Protein AF-A0A927XTT6-F1 (afdb_monomer_lite)

Sequence (181 aa):
MKTLVYYQNGVKVEEYSDKLIVMSDSVKIIFDQKGKIVSVETNQMDDEMLKLGEAMNNVVAKETMSNVEIAITKFIQNMGIPSNLLGYRYIRTAVLLAYEDEEYLRYIVKKLYVEVAKIHNTTSSKVERAIRTAVEAAWKNGNTRYLNKMFRYTINPEKGVPTNSQFLSMLVDKIKQRQIV

Secondary structure (DSSP, 8-state):
-EEEEEEETTEEEEEESSEEEEE-SSEEEEEETTS-EEEEEESS--HHHHHHHHHHHHHHHHHHHHHHHHHHHHHHHHTT--TTSHHHHHHHHHHHHHHH-THHHHTIIIIIHHHHHHHTTS-HHHHHHHHHHHHHHHHHHS-HHHHHHHHTTTS-GGG-SPPHHHHHHHHHHHHHHHTT-

pLDDT: mean 83.27, std 13.43, range [31.23, 98.44]

Radius of gyration: 21.15 Å; chains: 1; bounding box: 55×29×56 Å

Structure (mmCIF, N/CA/C/O backbone):
data_AF-A0A927XTT6-F1
#
_entry.id   AF-A0A927XTT6-F1
#
loop_
_atom_site.group_PDB
_atom_site.id
_atom_site.type_symbol
_atom_site.label_atom_id
_atom_site.label_alt_id
_atom_site.label_comp_id
_atom_site.label_asym_id
_atom_site.label_entity_id
_atom_site.label_seq_id
_atom_site.pdbx_PDB_ins_code
_atom_site.Cartn_x
_atom_site.Cartn_y
_atom_site.Cartn_z
_atom_site.occupancy
_atom_site.B_iso_or_equiv
_atom_site.auth_seq_id
_atom_site.auth_comp_id
_atom_site.auth_asym_id
_atom_site.auth_atom_id
_atom_site.pdbx_PDB_model_num
ATOM 1 N N . MET A 1 1 ? -34.002 2.148 0.520 1.00 70.44 1 MET A N 1
ATOM 2 C CA . MET A 1 1 ? -35.403 1.866 0.937 1.00 70.44 1 MET A CA 1
ATOM 3 C C . MET A 1 1 ? -35.355 0.867 2.087 1.00 70.44 1 MET A C 1
ATOM 5 O O . MET A 1 1 ? -34.388 0.116 2.141 1.00 70.44 1 MET A O 1
ATOM 9 N N . LYS A 1 2 ? -36.320 0.887 3.013 1.00 81.94 2 LYS A N 1
ATOM 10 C CA . LYS A 1 2 ? -36.407 -0.110 4.093 1.00 81.94 2 LYS A CA 1
ATOM 11 C C . LYS A 1 2 ? -36.917 -1.426 3.505 1.00 81.94 2 LYS A C 1
ATOM 13 O O . LYS A 1 2 ? -37.962 -1.410 2.860 1.00 81.94 2 LYS A O 1
ATOM 18 N N . THR A 1 3 ? -36.174 -2.509 3.689 1.00 78.56 3 THR A N 1
ATOM 19 C CA . THR A 1 3 ? -36.401 -3.781 2.988 1.00 78.56 3 THR A CA 1
ATOM 20 C C . THR A 1 3 ? -37.039 -4.827 3.898 1.00 78.56 3 THR A C 1
ATOM 22 O O . THR A 1 3 ? -37.935 -5.541 3.459 1.00 78.56 3 THR A O 1
ATOM 25 N N . LEU A 1 4 ? -36.627 -4.893 5.170 1.00 83.75 4 LEU A N 1
ATOM 26 C CA . LEU A 1 4 ? -37.129 -5.887 6.121 1.00 83.75 4 LEU A CA 1
ATOM 27 C C . LEU A 1 4 ? -37.119 -5.344 7.556 1.00 83.75 4 LEU A C 1
ATOM 29 O O . LEU A 1 4 ? -36.265 -4.536 7.922 1.00 83.75 4 LEU A O 1
ATOM 33 N N . VAL A 1 5 ? -38.079 -5.781 8.375 1.00 88.25 5 VAL A N 1
ATOM 34 C CA . VAL A 1 5 ? -38.110 -5.526 9.823 1.00 88.25 5 VAL A CA 1
ATOM 35 C C . VAL A 1 5 ? -38.451 -6.817 10.537 1.00 88.25 5 VAL A C 1
ATOM 37 O O . VAL A 1 5 ? -39.466 -7.434 10.222 1.00 88.25 5 VAL A O 1
ATOM 40 N N . TYR A 1 6 ? -37.633 -7.207 11.504 1.00 86.38 6 TYR A N 1
ATOM 41 C CA . TYR A 1 6 ? -37.854 -8.416 12.289 1.00 86.38 6 TYR A CA 1
ATOM 42 C C . TYR A 1 6 ? -37.291 -8.268 13.704 1.00 86.38 6 TYR A C 1
ATOM 44 O O . TYR A 1 6 ? -36.628 -7.284 14.023 1.00 86.38 6 TYR A O 1
ATOM 52 N N . TYR A 1 7 ? -37.588 -9.239 14.565 1.00 82.56 7 TYR A N 1
ATOM 53 C CA . TYR A 1 7 ? -37.037 -9.323 15.915 1.00 82.56 7 TYR A CA 1
ATOM 54 C C . TYR A 1 7 ? -36.195 -10.587 16.043 1.00 82.56 7 TYR A C 1
ATOM 56 O O . TYR A 1 7 ? -36.621 -11.659 15.617 1.00 82.56 7 TYR A O 1
ATOM 64 N N . GLN A 1 8 ? -35.021 -10.472 16.657 1.00 73.44 8 GLN A N 1
ATOM 65 C CA . GLN A 1 8 ? -34.144 -11.603 16.936 1.00 73.44 8 GLN A CA 1
ATOM 66 C C . GLN A 1 8 ? -33.625 -11.494 18.366 1.00 73.44 8 GLN A C 1
ATOM 68 O O . GLN A 1 8 ? -33.069 -10.470 18.752 1.00 73.44 8 GLN A O 1
ATOM 73 N N . ASN A 1 9 ? -33.854 -12.537 19.169 1.00 72.94 9 ASN A N 1
ATOM 74 C CA . ASN A 1 9 ? -33.503 -12.569 20.595 1.00 72.94 9 ASN A CA 1
ATOM 75 C C . ASN A 1 9 ? -34.002 -11.339 21.385 1.00 72.94 9 ASN A C 1
ATOM 77 O O . ASN A 1 9 ? -33.301 -10.825 22.249 1.00 72.94 9 ASN A O 1
ATOM 81 N N . GLY A 1 10 ? -35.203 -10.844 21.065 1.00 70.38 10 GLY A N 1
ATOM 82 C CA . GLY A 1 10 ? -35.806 -9.682 21.734 1.00 70.38 10 GLY A CA 1
ATOM 83 C C . GLY A 1 10 ? -35.326 -8.316 21.232 1.00 70.38 10 GLY A C 1
ATOM 84 O O . GLY A 1 10 ? -35.814 -7.299 21.711 1.00 70.38 10 GLY A O 1
ATOM 85 N N . VAL A 1 11 ? -34.427 -8.270 20.247 1.00 73.06 11 VAL A N 1
ATOM 86 C CA . VAL A 1 11 ? -33.887 -7.027 19.678 1.00 73.06 11 VAL A CA 1
ATOM 87 C C . VAL A 1 11 ? -34.501 -6.776 18.302 1.00 73.06 11 VAL A C 1
ATOM 89 O O . VAL A 1 11 ? -34.640 -7.706 17.504 1.00 73.06 11 VAL A O 1
ATOM 92 N N . LYS A 1 12 ? -34.885 -5.530 18.013 1.00 83.69 12 LYS A N 1
ATOM 93 C CA . LYS A 1 12 ? -35.476 -5.142 16.728 1.00 83.69 12 LYS A CA 1
ATOM 94 C C . LYS A 1 12 ? -34.377 -4.940 15.689 1.00 83.69 12 LYS A C 1
ATOM 96 O O . LYS A 1 12 ? -33.415 -4.225 15.941 1.00 83.69 12 LYS A O 1
ATOM 101 N N . VAL A 1 13 ? -34.548 -5.502 14.502 1.00 84.88 13 VAL A N 1
ATOM 102 C CA . VAL A 1 13 ? -33.634 -5.343 13.370 1.00 84.88 13 VAL A CA 1
ATOM 103 C C . VAL A 1 13 ? -34.382 -4.723 12.195 1.00 84.88 13 VAL A C 1
ATOM 105 O O . VAL A 1 13 ? -35.489 -5.141 11.855 1.00 84.88 13 VAL A O 1
ATOM 108 N N . GLU A 1 14 ? -33.788 -3.704 11.582 1.00 89.56 14 GLU A N 1
ATOM 109 C CA . GLU A 1 14 ? -34.266 -3.065 10.361 1.00 89.56 14 GLU A CA 1
ATOM 110 C C . GLU A 1 14 ? -33.201 -3.144 9.271 1.00 89.56 14 GLU A C 1
ATOM 112 O O . GLU A 1 14 ? -32.125 -2.558 9.389 1.00 89.56 14 GLU A O 1
ATOM 117 N N . GLU A 1 15 ? -33.523 -3.826 8.180 1.00 83.75 15 GLU A N 1
ATOM 118 C CA . GLU A 1 15 ? -32.658 -3.914 7.012 1.00 83.75 15 GLU A CA 1
ATOM 119 C C . GLU A 1 15 ? -33.013 -2.852 5.985 1.00 83.75 15 GLU A C 1
ATOM 121 O O . GLU A 1 15 ? -34.179 -2.614 5.648 1.00 83.75 15 GLU A O 1
ATOM 126 N N . TYR A 1 16 ? -31.968 -2.249 5.441 1.00 86.19 16 TYR A N 1
ATOM 127 C CA . TYR A 1 16 ? -32.012 -1.317 4.335 1.00 86.19 16 TYR A CA 1
ATOM 128 C C . TYR A 1 16 ? -31.096 -1.832 3.231 1.00 86.19 16 TYR A C 1
ATOM 130 O O . TYR A 1 16 ? -30.209 -2.652 3.452 1.00 86.19 16 TYR A O 1
ATOM 138 N N . SER A 1 17 ? -31.280 -1.295 2.029 1.00 78.31 17 SER A N 1
ATOM 139 C CA . SER A 1 17 ? -30.425 -1.595 0.878 1.00 78.31 17 SER A CA 1
ATOM 140 C C . SER A 1 17 ? -28.928 -1.412 1.141 1.00 78.31 17 SER A C 1
ATOM 142 O O . SER A 1 17 ? -28.136 -2.048 0.470 1.00 78.31 17 SER A O 1
ATOM 144 N N . ASP A 1 18 ? -28.534 -0.529 2.056 1.00 80.50 18 ASP A N 1
ATOM 145 C CA . ASP A 1 18 ? -27.161 -0.073 2.307 1.00 80.50 18 ASP A CA 1
ATOM 146 C C . ASP A 1 18 ? -26.662 -0.303 3.740 1.00 80.50 18 ASP A C 1
ATOM 148 O O . ASP A 1 18 ? -25.476 -0.122 4.012 1.00 80.50 18 ASP A O 1
ATOM 152 N N . LYS A 1 19 ? -27.545 -0.706 4.655 1.00 81.69 19 LYS A N 1
ATOM 153 C CA . LYS A 1 19 ? -27.232 -0.806 6.081 1.00 81.69 19 LYS A CA 1
ATOM 154 C C . LYS A 1 19 ? -28.186 -1.730 6.818 1.00 81.69 19 LYS A C 1
ATOM 156 O O . LYS A 1 19 ? -29.306 -1.975 6.376 1.00 81.69 19 LYS A O 1
ATOM 161 N N . LEU A 1 20 ? -27.762 -2.145 7.999 1.00 85.06 20 LEU A N 1
ATOM 162 C CA . LEU A 1 20 ? -28.563 -2.897 8.951 1.00 85.06 20 LEU A CA 1
ATOM 163 C C . LEU A 1 20 ? -28.620 -2.107 10.260 1.00 85.06 20 LEU A C 1
ATOM 165 O O . LEU A 1 20 ? -27.603 -1.608 10.726 1.00 85.06 20 LEU A O 1
ATOM 169 N N . ILE A 1 21 ? -29.803 -1.930 10.838 1.00 84.56 21 ILE A N 1
ATOM 170 C CA . ILE A 1 21 ? -29.982 -1.185 12.088 1.00 84.56 21 ILE A CA 1
ATOM 171 C C . ILE A 1 21 ? -30.532 -2.137 13.141 1.00 84.56 21 ILE A C 1
ATOM 173 O O . ILE A 1 21 ? -31.618 -2.680 12.973 1.00 84.56 21 ILE A O 1
ATOM 177 N N . VAL A 1 22 ? -29.803 -2.309 14.236 1.00 83.44 22 VAL A N 1
ATOM 178 C CA . VAL A 1 22 ? -30.203 -3.119 15.389 1.00 83.44 22 VAL A CA 1
ATOM 179 C C . VAL A 1 22 ? -30.580 -2.180 16.527 1.00 83.44 22 VAL A C 1
ATOM 181 O O . VAL A 1 22 ? -29.802 -1.299 16.880 1.00 83.44 22 VAL A O 1
ATOM 184 N N . MET A 1 23 ? -31.775 -2.335 17.085 1.00 78.31 23 MET A N 1
ATOM 185 C CA . MET A 1 23 ? -32.335 -1.452 18.106 1.00 78.31 23 MET A CA 1
ATOM 186 C C . MET A 1 23 ? -32.859 -2.246 19.297 1.00 78.31 23 MET A C 1
ATOM 188 O O . MET A 1 23 ? -33.671 -3.162 19.141 1.00 78.31 23 MET A O 1
ATOM 192 N N . SER A 1 24 ? -32.432 -1.838 20.485 1.00 77.44 24 SER A N 1
ATOM 193 C CA . SER A 1 24 ? -33.071 -2.136 21.765 1.00 77.44 24 SER A CA 1
ATOM 194 C C . SER A 1 24 ? -33.726 -0.867 22.327 1.00 77.44 24 SER A C 1
ATOM 196 O O . SER A 1 24 ? -33.716 0.183 21.682 1.00 77.44 24 SER A O 1
ATOM 198 N N . ASP A 1 25 ? -34.282 -0.955 23.536 1.00 73.75 25 ASP A N 1
ATOM 199 C CA . ASP A 1 25 ? -34.949 0.168 24.209 1.00 73.75 25 ASP A CA 1
ATOM 200 C C . ASP A 1 25 ? -34.012 1.363 24.470 1.00 73.75 25 ASP A C 1
ATOM 202 O O . ASP A 1 25 ? -34.450 2.515 24.462 1.00 73.75 25 ASP A O 1
ATOM 206 N N . SER A 1 26 ? -32.713 1.101 24.650 1.00 68.94 26 SER A N 1
ATOM 207 C CA . SER A 1 26 ? -31.723 2.120 25.028 1.00 68.94 26 SER A CA 1
ATOM 208 C C . SER A 1 26 ? -30.639 2.360 23.978 1.00 68.94 26 SER A C 1
ATOM 210 O O . SER A 1 26 ? -29.968 3.387 24.045 1.00 68.94 26 SER A O 1
ATOM 212 N N . VAL A 1 27 ? -30.439 1.435 23.031 1.00 71.06 27 VAL A N 1
ATOM 213 C CA . VAL A 1 27 ? -29.290 1.444 22.114 1.00 71.06 27 VAL A CA 1
ATOM 214 C C . VAL A 1 27 ? -29.727 1.166 20.683 1.00 71.06 27 VAL A C 1
ATOM 216 O O . VAL A 1 27 ? -30.496 0.245 20.410 1.00 71.06 27 VAL A O 1
ATOM 219 N N . LYS A 1 28 ? -29.162 1.923 19.749 1.00 83.25 28 LYS A N 1
ATOM 220 C CA . LYS A 1 28 ? -29.289 1.729 18.311 1.00 83.25 28 LYS A CA 1
ATOM 221 C C . LYS A 1 28 ? -27.903 1.596 17.691 1.00 83.25 28 LYS A C 1
ATOM 223 O O . LYS A 1 28 ? -27.090 2.505 17.776 1.00 83.25 28 LYS A O 1
ATOM 228 N N . ILE A 1 29 ? -27.642 0.473 17.037 1.00 81.31 29 ILE A N 1
ATOM 229 C CA . ILE A 1 29 ? -26.391 0.192 16.330 1.00 81.31 29 ILE A CA 1
ATOM 230 C C . ILE A 1 29 ? -26.687 0.140 14.836 1.00 81.31 29 ILE A C 1
ATOM 232 O O . ILE A 1 29 ? -27.608 -0.552 14.404 1.00 81.31 29 ILE A O 1
ATOM 236 N N . ILE A 1 30 ? -25.908 0.862 14.039 1.00 82.50 30 ILE A N 1
ATOM 237 C CA . ILE A 1 30 ? -25.963 0.829 12.580 1.00 82.50 30 ILE A CA 1
ATOM 238 C C . ILE A 1 30 ? -24.756 0.051 12.082 1.00 82.50 30 ILE A C 1
ATOM 240 O O . ILE A 1 30 ? -23.628 0.362 12.450 1.00 82.50 30 ILE A O 1
ATOM 244 N N . PHE A 1 31 ? -24.994 -0.919 11.213 1.00 81.69 31 PHE A N 1
ATOM 245 C CA . PHE A 1 31 ? -23.990 -1.689 10.499 1.00 81.69 31 PHE A CA 1
ATOM 246 C C . PHE A 1 31 ? -24.065 -1.386 8.999 1.00 81.69 31 PHE A C 1
ATOM 248 O O . PHE A 1 31 ? -25.145 -1.108 8.476 1.00 81.69 31 PHE A O 1
ATOM 255 N N . ASP A 1 32 ? -22.943 -1.463 8.291 1.00 81.94 32 ASP A N 1
ATOM 256 C CA . ASP A 1 32 ? -22.928 -1.512 6.830 1.00 81.94 32 ASP A CA 1
ATOM 257 C C . ASP A 1 32 ? -23.315 -2.916 6.326 1.00 81.94 32 ASP A C 1
ATOM 259 O O . ASP A 1 32 ? -23.501 -3.858 7.099 1.00 81.94 32 ASP A O 1
ATOM 263 N N . GLN A 1 33 ? -23.421 -3.076 5.006 1.00 74.56 33 GLN A N 1
ATOM 264 C CA . GLN A 1 33 ? -23.772 -4.359 4.379 1.00 74.56 33 GLN A CA 1
ATOM 265 C C . GLN A 1 33 ? -22.771 -5.499 4.650 1.00 74.56 33 GLN A C 1
ATOM 267 O O . GLN A 1 33 ? -23.071 -6.656 4.370 1.00 74.56 33 GLN A O 1
ATOM 272 N N . LYS A 1 34 ? -21.575 -5.192 5.158 1.00 71.81 34 LYS A N 1
ATOM 273 C CA . LYS A 1 34 ? -20.520 -6.169 5.458 1.00 71.81 34 LYS A CA 1
ATOM 274 C C . LYS A 1 34 ? -20.503 -6.543 6.939 1.00 71.81 34 LYS A C 1
ATOM 276 O O . LYS A 1 34 ? -19.602 -7.257 7.371 1.00 71.81 34 LYS A O 1
ATOM 281 N N . GLY A 1 35 ? -21.474 -6.056 7.715 1.00 63.12 35 GLY A N 1
ATOM 282 C CA . GLY A 1 35 ? -21.549 -6.278 9.156 1.00 63.12 35 GLY A CA 1
ATOM 283 C C . GLY A 1 35 ? -20.594 -5.395 9.958 1.00 63.12 35 GLY A C 1
ATOM 284 O O . GLY A 1 35 ? -20.372 -5.659 11.138 1.00 63.12 35 GLY A O 1
ATOM 285 N N . LYS A 1 36 ? -20.024 -4.341 9.359 1.00 70.44 36 LYS A N 1
ATOM 286 C CA . LYS A 1 36 ? -19.171 -3.391 10.076 1.00 70.44 36 LYS A CA 1
ATOM 287 C C . LYS A 1 36 ? -20.036 -2.361 10.790 1.00 70.44 36 LYS A C 1
ATOM 289 O O . LYS A 1 36 ? -20.885 -1.748 10.155 1.00 70.44 36 LYS A O 1
ATOM 294 N N . ILE A 1 37 ? -19.788 -2.107 12.073 1.00 72.06 37 ILE A N 1
ATOM 295 C CA . ILE A 1 37 ? -20.462 -1.020 12.797 1.00 72.06 37 ILE A CA 1
ATOM 296 C C . ILE A 1 37 ? -20.073 0.328 12.170 1.00 72.06 37 ILE A C 1
ATOM 298 O O . ILE A 1 37 ? -18.894 0.641 12.005 1.00 72.06 37 ILE A O 1
ATOM 302 N N . VAL A 1 38 ? -21.087 1.106 11.808 1.00 76.75 38 VAL A N 1
ATOM 303 C CA . VAL A 1 38 ? -21.004 2.459 11.245 1.00 76.75 38 VAL A CA 1
ATOM 304 C C . VAL A 1 38 ? -21.295 3.501 12.321 1.00 76.75 38 VAL A C 1
ATOM 306 O O . VAL A 1 38 ? -20.633 4.534 12.359 1.00 76.75 38 VAL A O 1
ATOM 309 N N . SER A 1 39 ? -22.259 3.243 13.206 1.00 65.81 39 SER A N 1
ATOM 310 C CA . SER A 1 39 ? -22.554 4.130 14.334 1.00 65.81 39 SER A CA 1
ATOM 311 C C . SER A 1 39 ? -23.258 3.400 15.475 1.00 65.81 39 SER A C 1
ATOM 313 O O . SER A 1 39 ? -23.905 2.373 15.272 1.00 65.81 39 SER A O 1
ATOM 315 N N . VAL A 1 40 ? -23.132 3.953 16.680 1.00 72.44 40 VAL A N 1
ATOM 316 C CA . VAL A 1 40 ? -23.859 3.530 17.880 1.00 72.44 40 VAL A CA 1
ATOM 317 C C . VAL A 1 40 ? -24.476 4.781 18.502 1.00 72.44 40 VAL A C 1
ATOM 319 O O . VAL A 1 40 ? -23.772 5.749 18.771 1.00 72.44 40 VAL A O 1
ATOM 322 N N . GLU A 1 41 ? -25.789 4.771 18.696 1.00 71.56 41 GLU A N 1
ATOM 323 C CA . GLU A 1 41 ? -26.582 5.825 19.328 1.00 71.56 41 GLU A CA 1
ATOM 324 C C . GLU A 1 41 ? -27.186 5.250 20.618 1.00 71.56 41 GLU A C 1
ATOM 326 O O . GLU A 1 41 ? -27.721 4.142 20.611 1.00 71.56 41 GLU A O 1
ATOM 331 N N . THR A 1 42 ? -27.096 5.979 21.729 1.00 63.97 42 THR A N 1
ATOM 332 C CA . THR A 1 42 ? -27.682 5.586 23.020 1.00 63.97 42 THR A CA 1
ATOM 333 C C . THR A 1 42 ? -28.552 6.711 23.560 1.00 63.97 42 THR A C 1
ATOM 335 O O . THR A 1 42 ? -28.212 7.887 23.426 1.00 63.97 42 THR A O 1
ATOM 338 N N . ASN A 1 43 ? -29.666 6.343 24.188 1.00 60.56 43 ASN A N 1
ATOM 339 C CA . ASN A 1 43 ? -30.558 7.279 24.873 1.00 60.56 43 ASN A CA 1
ATOM 340 C C . ASN A 1 43 ? -30.128 7.513 26.337 1.00 60.56 43 ASN A C 1
ATOM 342 O O . ASN A 1 43 ? -30.698 8.361 27.019 1.00 60.56 43 ASN A O 1
ATOM 346 N N . GLN A 1 44 ? -29.126 6.767 26.813 1.00 64.50 44 GLN A N 1
ATOM 347 C CA . GLN A 1 44 ? -28.492 6.917 28.123 1.00 64.50 44 GLN A CA 1
ATOM 348 C C . GLN A 1 44 ? -27.026 7.321 27.920 1.00 64.50 44 GLN A C 1
ATOM 350 O O . GLN A 1 44 ? -26.247 6.583 27.312 1.00 64.50 44 GLN A O 1
ATOM 355 N N . MET A 1 45 ? -26.664 8.521 28.385 1.00 55.75 45 MET A N 1
ATOM 356 C CA . MET A 1 45 ? -25.285 9.022 28.386 1.00 55.75 45 MET A CA 1
ATOM 357 C C . MET A 1 45 ? -24.504 8.387 29.543 1.00 55.75 45 MET A C 1
ATOM 359 O O . MET A 1 45 ? -24.161 9.067 30.504 1.00 55.75 45 MET A O 1
ATOM 363 N N . ASP A 1 46 ? -24.233 7.087 29.449 1.00 63.91 46 ASP A N 1
ATOM 364 C CA . ASP A 1 46 ? -23.378 6.391 30.409 1.00 63.91 46 ASP A CA 1
ATOM 365 C C . ASP A 1 46 ? -21.987 6.187 29.787 1.00 63.91 46 ASP A C 1
ATOM 367 O O . ASP A 1 46 ? -21.844 5.545 28.742 1.00 63.91 46 ASP A O 1
ATOM 371 N N . ASP A 1 47 ? -20.948 6.729 30.433 1.00 59.47 47 ASP A N 1
ATOM 372 C CA . ASP A 1 47 ? -19.536 6.688 29.999 1.00 59.47 47 ASP A CA 1
ATOM 373 C C . ASP A 1 47 ? -19.030 5.274 29.655 1.00 59.47 47 ASP A C 1
ATOM 375 O O . ASP A 1 47 ? -18.074 5.101 28.895 1.00 59.47 47 ASP A O 1
ATOM 379 N N . GLU A 1 48 ? -19.653 4.243 30.223 1.00 60.75 48 GLU A N 1
ATOM 380 C CA . GLU A 1 48 ? -19.338 2.837 29.972 1.00 60.75 48 GLU A CA 1
ATOM 381 C C . GLU A 1 48 ? -19.736 2.389 28.555 1.00 60.75 48 GLU A C 1
ATOM 383 O O . GLU A 1 48 ? -18.977 1.674 27.899 1.00 60.75 48 GLU A O 1
ATOM 388 N N . MET A 1 49 ? -20.861 2.880 28.028 1.00 52.84 49 MET A N 1
ATOM 389 C CA . MET A 1 49 ? -21.326 2.561 26.672 1.00 52.84 49 MET A CA 1
ATOM 390 C C . MET A 1 49 ? -20.498 3.265 25.592 1.00 52.84 49 MET A C 1
ATOM 392 O O . MET A 1 49 ? -20.254 2.681 24.534 1.00 52.84 49 MET A O 1
ATOM 396 N N . LEU A 1 50 ? -19.996 4.477 25.866 1.00 60.28 50 LEU A N 1
ATOM 397 C CA . LEU A 1 50 ? -19.052 5.169 24.978 1.00 60.28 50 LEU A CA 1
ATOM 398 C C . LEU A 1 50 ? -17.732 4.391 24.874 1.00 60.28 50 LEU A C 1
ATOM 400 O O . LEU A 1 50 ? -17.266 4.104 23.771 1.00 60.28 50 LEU A O 1
ATOM 404 N N . LYS A 1 51 ? -17.182 3.962 26.017 1.00 65.94 51 LYS A N 1
ATOM 405 C CA . LYS A 1 51 ? -15.967 3.132 26.073 1.00 65.94 51 LYS A CA 1
ATOM 406 C C . LYS A 1 51 ? -16.151 1.794 25.362 1.00 65.94 51 LYS A C 1
ATOM 408 O O . LYS A 1 51 ? -15.242 1.344 24.665 1.00 65.94 51 LYS A O 1
ATOM 413 N N . LEU A 1 52 ? -17.318 1.162 25.508 1.00 61.50 52 LEU A N 1
ATOM 414 C CA . LEU A 1 52 ? -17.632 -0.088 24.821 1.00 61.50 52 LEU A CA 1
ATOM 415 C C . LEU A 1 52 ? -17.707 0.113 23.300 1.00 61.50 52 LEU A C 1
ATOM 417 O O . LEU A 1 52 ? -17.120 -0.671 22.556 1.00 61.50 52 LEU A O 1
ATOM 421 N N . GLY A 1 53 ? -18.351 1.188 22.836 1.00 62.38 53 GLY A N 1
ATOM 422 C CA . GLY A 1 53 ? -18.410 1.549 21.417 1.00 62.38 53 GLY A CA 1
ATOM 423 C C . GLY A 1 53 ? -17.030 1.829 20.813 1.00 62.38 53 GLY A C 1
ATOM 424 O O . GLY A 1 53 ? -16.706 1.314 19.742 1.00 62.38 53 GLY A O 1
ATOM 425 N N . GLU A 1 54 ? -16.176 2.577 21.515 1.00 66.38 54 GLU A N 1
ATOM 426 C CA . GLU A 1 54 ? -14.784 2.818 21.109 1.00 66.38 54 GLU A CA 1
ATOM 427 C C . GLU A 1 54 ? -13.966 1.521 21.066 1.00 66.38 54 GLU A C 1
ATOM 429 O O . GLU A 1 54 ? -13.250 1.264 20.094 1.00 66.38 54 GLU A O 1
ATOM 434 N N . ALA A 1 55 ? -14.103 0.662 22.080 1.00 69.12 55 ALA A N 1
ATOM 435 C CA . ALA A 1 55 ? -13.432 -0.632 22.125 1.00 69.12 55 ALA A CA 1
ATOM 436 C C . ALA A 1 55 ? -13.871 -1.539 20.964 1.00 69.12 55 ALA A C 1
ATOM 438 O O . ALA A 1 55 ? -13.022 -2.124 20.290 1.00 69.12 55 ALA A O 1
ATOM 439 N N . MET A 1 56 ? -15.173 -1.615 20.679 1.00 64.62 56 MET A N 1
ATOM 440 C CA . MET A 1 56 ? -15.714 -2.386 19.557 1.00 64.62 56 MET A CA 1
ATOM 441 C C . MET A 1 56 ? -15.236 -1.840 18.210 1.00 64.62 56 MET A C 1
ATOM 443 O O . MET A 1 56 ? -14.788 -2.616 17.366 1.00 64.62 56 MET A O 1
ATOM 447 N N . ASN A 1 57 ? -15.251 -0.519 18.019 1.00 65.94 57 ASN A N 1
ATOM 448 C CA . ASN A 1 57 ? -14.729 0.109 16.806 1.00 65.94 57 ASN A CA 1
ATOM 449 C C . ASN A 1 57 ? -13.245 -0.214 16.596 1.00 65.94 57 ASN A C 1
ATOM 451 O O . ASN A 1 57 ? -12.848 -0.553 15.482 1.00 65.94 57 ASN A O 1
ATOM 455 N N . ASN A 1 58 ? -12.438 -0.189 17.659 1.00 68.00 58 ASN A N 1
ATOM 456 C CA . ASN A 1 58 ? -11.023 -0.557 17.598 1.00 68.00 58 ASN A CA 1
ATOM 457 C C . ASN A 1 58 ? -10.819 -2.040 17.247 1.00 68.00 58 ASN A C 1
ATOM 459 O O . ASN A 1 58 ? -9.938 -2.365 16.450 1.00 68.00 58 ASN A O 1
ATOM 463 N N . VAL A 1 59 ? -11.640 -2.941 17.797 1.00 69.56 59 VAL A N 1
ATOM 464 C CA . VAL A 1 59 ? -11.605 -4.377 17.467 1.00 69.56 59 VAL A CA 1
ATOM 465 C C . VAL A 1 59 ? -11.946 -4.602 15.992 1.00 69.56 59 VAL A C 1
ATOM 467 O O . VAL A 1 59 ? -11.176 -5.244 15.277 1.00 69.56 59 VAL A O 1
ATOM 470 N N . VAL A 1 60 ? -13.042 -4.013 15.513 1.00 69.81 60 VAL A N 1
ATOM 471 C CA . VAL A 1 60 ? -13.498 -4.139 14.120 1.00 69.81 60 VAL A CA 1
ATOM 472 C C . VAL A 1 60 ? -12.501 -3.506 13.142 1.00 69.81 60 VAL A C 1
ATOM 474 O O . VAL A 1 60 ? -12.201 -4.076 12.088 1.00 69.81 60 VAL A O 1
ATOM 477 N N . ALA A 1 61 ? -11.941 -2.341 13.480 1.00 66.75 61 ALA A N 1
ATOM 478 C CA . ALA A 1 61 ? -10.904 -1.694 12.682 1.00 66.75 61 ALA A CA 1
ATOM 479 C C . ALA A 1 61 ? -9.655 -2.579 12.575 1.00 66.75 61 ALA A C 1
ATOM 481 O O . ALA A 1 61 ? -9.157 -2.798 11.471 1.00 66.75 61 ALA A O 1
ATOM 482 N N . LYS A 1 62 ? -9.204 -3.164 13.691 1.00 70.50 62 LYS A N 1
ATOM 483 C CA . LYS A 1 62 ? -8.057 -4.080 13.724 1.00 70.50 62 LYS A CA 1
ATOM 484 C C . LYS A 1 62 ? -8.293 -5.342 12.894 1.00 70.50 62 LYS A C 1
ATOM 486 O O . LYS A 1 62 ? -7.392 -5.7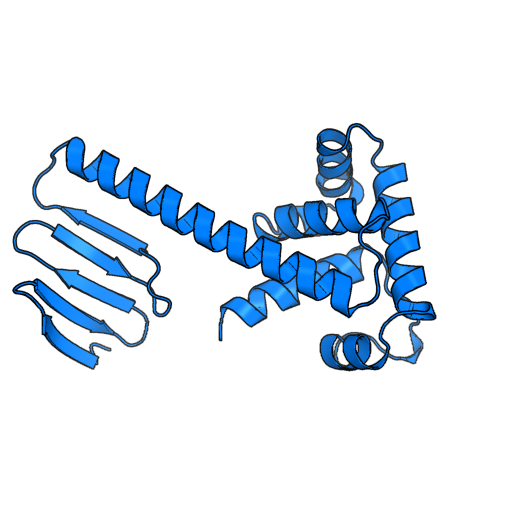70 12.175 1.00 70.50 62 LYS A O 1
ATOM 491 N N . GLU A 1 63 ? -9.486 -5.926 12.956 1.00 73.50 63 GLU A N 1
ATOM 492 C CA . GLU A 1 63 ? -9.843 -7.088 12.134 1.00 73.50 63 GLU A CA 1
ATOM 493 C C . GLU A 1 63 ? -9.855 -6.738 10.639 1.00 73.50 63 GLU A C 1
ATOM 495 O O . GLU A 1 63 ? -9.284 -7.458 9.818 1.00 73.50 63 GLU A O 1
ATOM 500 N N . THR A 1 64 ? -10.409 -5.577 10.284 1.00 73.19 64 THR A N 1
ATOM 501 C CA . THR A 1 64 ? -10.399 -5.079 8.902 1.00 73.19 64 THR A CA 1
ATOM 502 C C . THR A 1 64 ? -8.969 -4.853 8.402 1.00 73.19 64 THR A C 1
ATOM 504 O O . THR A 1 64 ? -8.626 -5.292 7.305 1.00 73.19 64 THR A O 1
ATOM 507 N N . MET A 1 65 ? -8.111 -4.221 9.208 1.00 72.50 65 MET A N 1
ATOM 508 C CA . MET A 1 65 ? -6.695 -4.024 8.881 1.00 72.50 65 MET A CA 1
ATOM 509 C C . MET A 1 65 ? -5.967 -5.360 8.710 1.00 72.50 65 MET A C 1
ATOM 511 O O . MET A 1 65 ? -5.251 -5.537 7.729 1.00 72.50 65 MET A O 1
ATOM 515 N N . SER A 1 66 ? 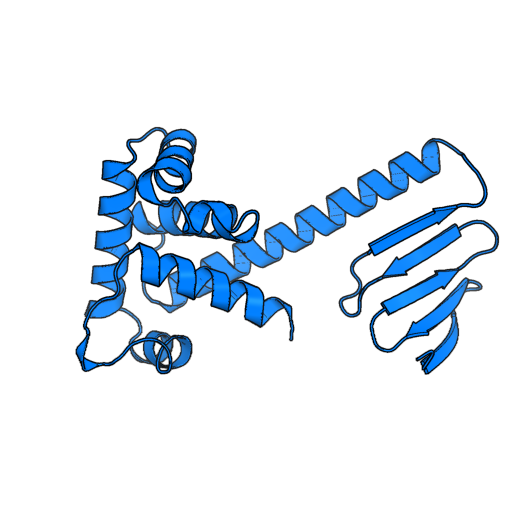-6.215 -6.335 9.589 1.00 80.50 66 SER A N 1
ATOM 516 C CA . SER A 1 66 ? -5.679 -7.696 9.461 1.00 80.50 66 SER A CA 1
ATOM 517 C C . SER A 1 66 ? -6.091 -8.346 8.133 1.00 80.50 66 SER A C 1
ATOM 519 O O . SER A 1 66 ? -5.253 -8.881 7.404 1.00 80.50 66 SER A O 1
ATOM 521 N N . ASN A 1 67 ? -7.364 -8.223 7.746 1.00 83.88 67 ASN A N 1
ATOM 522 C CA . ASN A 1 67 ? -7.863 -8.738 6.470 1.00 83.88 67 ASN A CA 1
ATOM 523 C C . ASN A 1 67 ? -7.200 -8.054 5.264 1.00 83.88 67 ASN A C 1
ATOM 525 O O . ASN A 1 67 ? -6.846 -8.722 4.286 1.00 83.88 67 ASN A O 1
ATOM 529 N N . VAL A 1 68 ? -6.982 -6.740 5.341 1.00 88.19 68 VAL A N 1
ATOM 530 C CA . VAL A 1 68 ? -6.264 -5.967 4.318 1.00 88.19 68 VAL A CA 1
ATOM 531 C C . VAL A 1 68 ? -4.806 -6.412 4.226 1.00 88.19 68 VAL A C 1
ATOM 533 O O . VAL A 1 68 ? -4.323 -6.688 3.129 1.00 88.19 68 VAL A O 1
ATOM 536 N N . GLU A 1 69 ? -4.108 -6.567 5.349 1.00 89.56 69 GLU A N 1
ATOM 537 C CA . GLU A 1 69 ? -2.726 -7.047 5.377 1.00 89.56 69 GLU A CA 1
ATOM 538 C C . GLU A 1 69 ? -2.583 -8.451 4.777 1.00 89.56 69 GLU A C 1
ATOM 540 O O . GLU A 1 69 ? -1.678 -8.690 3.970 1.00 89.56 69 GLU A O 1
ATOM 545 N N . ILE A 1 70 ? -3.497 -9.366 5.117 1.00 89.75 70 ILE A N 1
ATOM 546 C CA . ILE A 1 70 ? -3.542 -10.720 4.551 1.00 89.75 70 ILE A CA 1
ATOM 547 C C . ILE A 1 70 ? -3.766 -10.653 3.039 1.00 89.75 70 ILE A C 1
ATOM 549 O O . ILE A 1 70 ? -3.100 -11.367 2.281 1.00 89.75 70 ILE A O 1
ATOM 553 N N . ALA A 1 71 ? -4.686 -9.799 2.579 1.00 89.88 71 ALA A N 1
ATOM 554 C CA . ALA A 1 71 ? -4.934 -9.604 1.158 1.00 89.88 71 ALA A CA 1
ATOM 555 C C . ALA A 1 71 ? -3.672 -9.096 0.450 1.00 89.88 71 ALA A C 1
ATOM 557 O O . ALA A 1 71 ? -3.244 -9.716 -0.525 1.00 89.88 71 ALA A O 1
ATOM 558 N N . ILE A 1 72 ? -3.035 -8.039 0.968 1.00 93.19 72 ILE A N 1
ATOM 559 C CA . ILE A 1 72 ? -1.781 -7.476 0.443 1.00 93.19 72 ILE A CA 1
ATOM 560 C C . ILE A 1 72 ? -0.723 -8.572 0.298 1.00 93.19 72 ILE A C 1
ATOM 562 O O . ILE A 1 72 ? -0.163 -8.754 -0.784 1.00 93.19 72 ILE A O 1
ATOM 566 N N . THR A 1 73 ? -0.485 -9.350 1.357 1.00 92.81 73 THR A N 1
ATOM 567 C CA . THR A 1 73 ? 0.477 -10.456 1.340 1.00 92.81 73 THR A CA 1
ATOM 568 C C . THR A 1 73 ? 0.165 -11.468 0.240 1.00 92.81 73 THR A C 1
ATOM 570 O O . THR A 1 73 ? 1.052 -11.794 -0.552 1.00 92.81 73 THR A O 1
ATOM 573 N N . LYS A 1 74 ? -1.094 -11.908 0.124 1.00 91.62 74 LYS A N 1
ATOM 574 C CA . LYS A 1 74 ? -1.516 -12.849 -0.925 1.00 91.62 74 LYS A CA 1
ATOM 575 C C . LYS A 1 74 ? -1.317 -12.270 -2.325 1.00 91.62 74 LYS A C 1
ATOM 577 O O . LYS A 1 74 ? -0.858 -12.981 -3.214 1.00 91.62 74 LYS A O 1
ATOM 582 N N . PHE A 1 75 ? -1.629 -10.991 -2.542 1.00 91.56 75 PHE A N 1
ATOM 583 C CA . PHE A 1 75 ? -1.422 -10.343 -3.839 1.00 91.56 75 PHE A CA 1
ATOM 584 C C . PHE A 1 75 ? 0.050 -10.331 -4.236 1.00 91.56 75 PHE A C 1
ATOM 586 O O . PHE A 1 75 ? 0.373 -10.764 -5.340 1.00 91.56 75 PHE A O 1
ATOM 593 N N . ILE A 1 76 ? 0.928 -9.881 -3.339 1.00 93.19 76 ILE A N 1
ATOM 594 C CA . ILE A 1 76 ? 2.363 -9.759 -3.610 1.00 93.19 76 ILE A CA 1
ATOM 595 C C . ILE A 1 76 ? 2.984 -11.142 -3.883 1.00 93.19 76 ILE A C 1
ATOM 597 O O . ILE A 1 76 ? 3.726 -11.306 -4.854 1.00 93.19 76 ILE A O 1
ATOM 601 N N . GLN A 1 77 ? 2.631 -12.155 -3.084 1.00 91.81 77 GLN A N 1
ATOM 602 C CA . GLN A 1 77 ? 3.098 -13.533 -3.278 1.00 91.81 77 GLN A CA 1
ATOM 603 C C . GLN A 1 77 ? 2.612 -14.125 -4.605 1.00 91.81 77 GLN A C 1
ATOM 605 O O . GLN A 1 77 ? 3.408 -14.683 -5.356 1.00 91.81 77 GLN A O 1
ATOM 610 N N . ASN A 1 78 ? 1.329 -13.954 -4.938 1.00 91.94 78 ASN A N 1
ATOM 611 C CA . ASN A 1 78 ? 0.758 -14.476 -6.182 1.00 91.94 78 ASN A CA 1
ATOM 612 C C . ASN A 1 78 ? 1.346 -13.819 -7.436 1.00 91.94 78 ASN A C 1
ATOM 614 O O . ASN A 1 78 ? 1.343 -14.441 -8.495 1.00 91.94 78 ASN A O 1
ATOM 618 N N . MET A 1 79 ? 1.856 -12.588 -7.335 1.00 91.19 79 MET A N 1
ATOM 619 C CA . MET A 1 79 ? 2.600 -11.931 -8.418 1.00 91.19 79 MET A CA 1
ATOM 620 C C . MET A 1 79 ? 3.996 -12.529 -8.625 1.00 91.19 79 MET A C 1
ATOM 622 O O . MET A 1 79 ? 4.592 -12.314 -9.676 1.00 91.19 79 MET A O 1
ATOM 626 N N . GLY A 1 80 ? 4.502 -13.309 -7.668 1.00 91.81 80 GLY A N 1
ATOM 627 C CA . GLY A 1 80 ? 5.826 -13.922 -7.722 1.00 91.81 80 GLY A CA 1
ATOM 628 C C . GLY A 1 80 ? 6.925 -13.078 -7.079 1.00 91.81 80 GLY A C 1
ATOM 629 O O . GLY A 1 80 ? 8.094 -13.309 -7.367 1.00 91.81 80 GLY A O 1
ATOM 630 N N . ILE A 1 81 ? 6.583 -12.108 -6.221 1.00 92.75 81 ILE A N 1
ATOM 631 C CA . ILE A 1 81 ? 7.577 -11.364 -5.436 1.00 92.75 81 ILE A CA 1
ATOM 632 C C . ILE A 1 81 ? 7.922 -12.185 -4.177 1.00 92.75 81 ILE A C 1
ATOM 634 O O . ILE A 1 81 ? 7.045 -12.384 -3.331 1.00 92.75 81 ILE A O 1
ATOM 638 N N . PRO A 1 82 ? 9.177 -12.645 -4.006 1.00 88.25 82 PRO A N 1
ATOM 639 C CA . PRO A 1 82 ? 9.571 -13.467 -2.862 1.00 88.25 82 PRO A CA 1
ATOM 640 C C . PRO A 1 82 ? 9.518 -12.705 -1.529 1.00 88.25 82 PRO A C 1
ATOM 642 O O . PRO A 1 82 ? 9.956 -11.557 -1.436 1.00 88.25 82 PRO A O 1
ATOM 645 N N . SER A 1 83 ? 9.042 -13.364 -0.469 1.00 89.19 83 SER A N 1
ATOM 646 C CA . SER A 1 83 ? 8.822 -12.758 0.858 1.00 89.19 83 SER A CA 1
ATOM 647 C C . SER A 1 83 ? 10.099 -12.364 1.610 1.00 89.19 83 SER A C 1
ATOM 649 O O . SER A 1 83 ? 10.056 -11.538 2.523 1.00 89.19 83 SER A O 1
ATOM 651 N N . ASN A 1 84 ? 11.244 -12.935 1.237 1.00 86.38 84 ASN A N 1
ATOM 652 C CA . ASN A 1 84 ? 12.541 -12.649 1.845 1.00 86.38 84 ASN A CA 1
ATOM 653 C C . ASN A 1 84 ? 13.196 -11.359 1.315 1.00 86.38 84 ASN A C 1
ATOM 655 O O . ASN A 1 84 ? 14.174 -10.901 1.904 1.00 86.38 84 ASN A O 1
ATOM 659 N N . LEU A 1 85 ? 12.674 -10.748 0.245 1.00 90.69 85 LEU A N 1
ATOM 660 C CA . LEU A 1 85 ? 13.249 -9.527 -0.325 1.00 90.69 85 LEU A CA 1
ATOM 661 C C . LEU A 1 85 ? 12.832 -8.270 0.448 1.00 90.69 85 LEU A C 1
ATOM 663 O O . LEU A 1 85 ? 11.700 -8.135 0.906 1.00 90.69 85 LEU A O 1
ATOM 667 N N . LEU A 1 86 ? 13.723 -7.278 0.515 1.00 94.88 86 LEU A N 1
ATOM 668 C CA . LEU A 1 86 ? 13.390 -5.966 1.088 1.00 94.88 86 LEU A CA 1
ATOM 669 C C . LEU A 1 86 ? 12.250 -5.283 0.323 1.00 94.88 86 LEU A C 1
ATOM 671 O O . LEU A 1 86 ? 11.347 -4.726 0.941 1.00 94.88 86 LEU A O 1
ATOM 675 N N . GLY A 1 87 ? 12.244 -5.406 -1.009 1.00 94.44 87 GLY A N 1
ATOM 676 C CA . GLY A 1 87 ? 11.172 -4.875 -1.851 1.00 94.44 87 GLY A CA 1
ATOM 677 C C . GLY A 1 87 ? 9.797 -5.417 -1.457 1.00 94.44 87 GLY A C 1
ATOM 678 O O . GLY A 1 87 ? 8.851 -4.645 -1.390 1.00 94.44 87 GLY A O 1
ATOM 679 N N . TYR A 1 88 ? 9.693 -6.694 -1.074 1.00 96.06 88 TYR A N 1
ATOM 680 C CA . TYR A 1 88 ? 8.447 -7.271 -0.558 1.00 96.06 88 TYR A CA 1
ATOM 681 C C . TYR A 1 88 ? 7.950 -6.539 0.697 1.00 96.06 88 TYR A C 1
ATOM 683 O O . TYR A 1 88 ? 6.791 -6.127 0.772 1.00 96.06 88 TYR A O 1
ATOM 691 N N . ARG A 1 89 ? 8.840 -6.335 1.678 1.00 96.31 89 ARG A N 1
ATOM 692 C CA . ARG A 1 89 ? 8.503 -5.672 2.950 1.00 96.31 89 ARG A CA 1
ATOM 693 C C . ARG A 1 89 ? 8.098 -4.216 2.733 1.00 96.31 89 ARG A C 1
ATOM 695 O O . ARG A 1 89 ? 7.123 -3.747 3.324 1.00 96.31 89 ARG A O 1
ATOM 702 N N . TYR A 1 90 ? 8.824 -3.522 1.861 1.00 98.12 90 TYR A N 1
ATOM 703 C CA . TYR A 1 90 ? 8.558 -2.124 1.543 1.00 98.12 90 TYR A CA 1
ATOM 704 C C . TYR A 1 90 ? 7.262 -1.960 0.757 1.00 98.12 90 TYR A C 1
ATOM 706 O O . TYR A 1 90 ? 6.485 -1.080 1.102 1.00 98.12 90 TYR A O 1
ATOM 714 N N . ILE A 1 91 ? 6.973 -2.832 -0.218 1.00 97.62 91 ILE A N 1
ATOM 715 C CA . ILE A 1 91 ? 5.691 -2.831 -0.938 1.00 97.62 91 ILE A CA 1
ATOM 716 C C . ILE A 1 91 ? 4.541 -3.043 0.044 1.00 97.62 91 ILE A C 1
ATOM 718 O O . ILE A 1 91 ? 3.598 -2.262 0.030 1.00 97.62 91 ILE A O 1
ATOM 722 N N . ARG A 1 92 ? 4.618 -4.045 0.933 1.00 96.62 92 ARG A N 1
ATOM 723 C CA . ARG A 1 92 ? 3.547 -4.301 1.911 1.00 96.62 92 ARG A CA 1
ATOM 724 C C . ARG A 1 92 ? 3.260 -3.073 2.777 1.00 96.62 92 ARG A C 1
ATOM 726 O O . ARG A 1 92 ? 2.103 -2.706 2.941 1.00 96.62 92 ARG A O 1
ATOM 733 N N . THR A 1 93 ? 4.310 -2.422 3.271 1.00 97.12 93 THR A N 1
ATOM 734 C CA . THR A 1 93 ? 4.188 -1.210 4.100 1.00 97.12 93 THR A CA 1
ATOM 735 C C . THR A 1 93 ? 3.637 -0.035 3.292 1.00 97.12 93 THR A C 1
ATOM 737 O O . THR A 1 93 ? 2.714 0.638 3.731 1.00 97.12 93 THR A O 1
ATOM 740 N N . ALA A 1 94 ? 4.163 0.187 2.085 1.00 97.75 94 ALA A N 1
ATOM 741 C CA . ALA A 1 94 ? 3.743 1.270 1.205 1.00 97.75 94 ALA A CA 1
ATOM 742 C C . ALA A 1 94 ? 2.267 1.150 0.805 1.00 97.75 94 ALA A C 1
ATOM 744 O 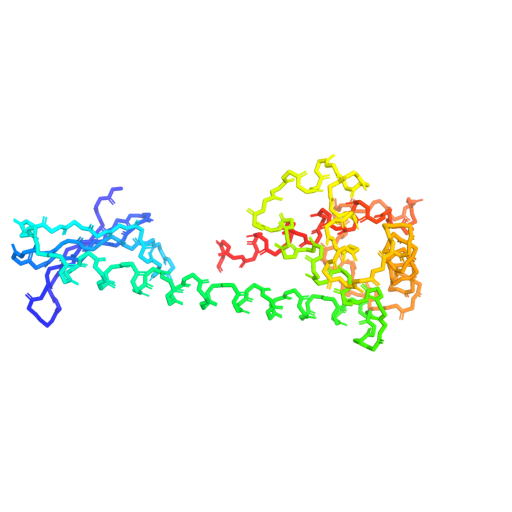O . ALA A 1 94 ? 1.543 2.138 0.810 1.00 97.75 94 ALA A O 1
ATOM 745 N N . VAL A 1 95 ? 1.819 -0.063 0.477 1.00 96.75 95 VAL A N 1
ATOM 746 C CA . VAL A 1 95 ? 0.431 -0.338 0.094 1.00 96.75 95 VAL A CA 1
ATOM 747 C C . VAL A 1 95 ? -0.507 -0.174 1.283 1.00 96.75 95 VAL A C 1
ATOM 749 O O . VAL A 1 95 ? -1.592 0.358 1.095 1.00 96.75 95 VAL A O 1
ATOM 752 N N . LEU A 1 96 ? -0.102 -0.583 2.490 1.00 94.88 96 LEU A N 1
ATOM 753 C CA . LEU A 1 96 ? -0.909 -0.385 3.696 1.00 94.88 96 LEU A CA 1
ATOM 754 C C . LEU A 1 96 ? -1.104 1.110 3.997 1.00 94.88 96 LEU A C 1
ATOM 756 O O . LEU A 1 96 ? -2.240 1.556 4.114 1.00 94.88 96 LEU A O 1
ATOM 760 N N . LEU A 1 97 ? -0.019 1.895 3.998 1.00 96.19 97 LEU A N 1
ATOM 761 C CA . LEU A 1 97 ? -0.084 3.351 4.189 1.00 96.19 97 LEU A CA 1
ATOM 762 C C . LEU A 1 97 ? -0.967 4.028 3.130 1.00 96.19 97 LEU A C 1
ATOM 764 O O . LEU A 1 97 ? -1.828 4.839 3.449 1.00 96.19 97 LEU A O 1
ATOM 768 N N . ALA A 1 98 ? -0.781 3.664 1.860 1.00 96.00 98 ALA A N 1
ATOM 769 C CA . ALA A 1 98 ? -1.565 4.202 0.751 1.00 96.00 98 ALA A CA 1
ATOM 770 C C . ALA A 1 98 ? -3.034 3.744 0.743 1.00 96.00 98 ALA A C 1
ATOM 772 O O . ALA A 1 98 ? -3.886 4.398 0.141 1.00 96.00 98 ALA A O 1
ATOM 773 N N . TYR A 1 99 ? -3.332 2.604 1.367 1.00 93.25 99 TYR A N 1
ATOM 774 C CA . TYR A 1 99 ? -4.697 2.124 1.530 1.00 93.25 99 TYR A CA 1
ATOM 775 C C . TYR A 1 99 ? -5.455 2.977 2.552 1.00 93.25 99 TYR A C 1
ATOM 777 O O . TYR A 1 99 ? -6.607 3.330 2.293 1.00 93.25 99 TYR A O 1
ATOM 785 N N . GLU A 1 100 ? -4.798 3.326 3.662 1.00 90.69 100 GLU A N 1
ATOM 786 C CA . GLU A 1 100 ? -5.336 4.190 4.720 1.00 90.69 100 GLU A CA 1
ATOM 787 C C . GLU A 1 100 ? -5.471 5.650 4.270 1.00 90.69 100 GLU A C 1
ATOM 789 O O . GLU A 1 100 ? -6.510 6.265 4.500 1.00 90.69 100 GLU A O 1
ATOM 794 N N . ASP A 1 101 ? -4.460 6.187 3.579 1.00 92.88 101 ASP A N 1
ATOM 795 C CA . ASP A 1 101 ? -4.453 7.558 3.062 1.00 92.88 101 ASP A CA 1
ATOM 796 C C . ASP A 1 101 ? -3.942 7.610 1.610 1.00 92.88 101 ASP A C 1
ATOM 798 O O . ASP A 1 101 ? -2.757 7.442 1.309 1.00 92.88 101 ASP A O 1
ATOM 802 N N . GLU A 1 102 ? -4.847 7.913 0.677 1.00 90.88 102 GLU A N 1
ATOM 803 C CA . GLU A 1 102 ? -4.526 8.010 -0.752 1.00 90.88 102 GLU A CA 1
ATOM 804 C C . GLU A 1 102 ? -3.540 9.142 -1.084 1.00 90.88 102 GLU A C 1
ATOM 806 O O . GLU A 1 102 ? -2.911 9.130 -2.146 1.00 90.88 102 GLU A O 1
ATOM 811 N N . GLU A 1 103 ? -3.343 10.118 -0.192 1.00 93.75 103 GLU A N 1
ATOM 812 C CA . GLU A 1 103 ? -2.356 11.179 -0.385 1.00 93.75 103 GLU A CA 1
ATOM 813 C C . GLU A 1 103 ? -0.924 10.628 -0.505 1.00 93.75 103 GLU A C 1
ATOM 815 O O . GLU A 1 103 ? -0.094 11.202 -1.220 1.00 93.75 103 GLU A O 1
ATOM 820 N N . TYR A 1 104 ? -0.633 9.473 0.100 1.00 96.94 104 TYR A N 1
ATOM 821 C CA . TYR A 1 104 ? 0.655 8.802 -0.075 1.00 96.94 104 TYR A CA 1
ATOM 822 C C . TYR A 1 104 ? 0.953 8.457 -1.543 1.00 96.94 104 TYR A C 1
ATOM 824 O O . TYR A 1 104 ? 2.110 8.551 -1.962 1.00 96.94 104 TYR A O 1
ATOM 832 N N . LEU A 1 105 ? -0.063 8.126 -2.350 1.00 95.00 105 LEU A N 1
ATOM 833 C CA . LEU A 1 105 ? 0.107 7.876 -3.787 1.00 95.00 105 LEU A CA 1
ATOM 834 C C . LEU A 1 105 ? 0.272 9.170 -4.595 1.00 95.00 105 LEU A C 1
ATOM 836 O O . LEU A 1 105 ? 0.959 9.165 -5.617 1.00 95.00 105 LEU A O 1
ATOM 840 N N . ARG A 1 106 ? -0.293 10.293 -4.130 1.00 94.81 106 ARG A N 1
ATOM 841 C CA . ARG A 1 106 ? -0.089 11.609 -4.765 1.00 94.81 106 ARG A CA 1
ATOM 842 C C . ARG A 1 106 ? 1.348 12.107 -4.604 1.00 94.81 106 ARG A C 1
ATOM 844 O O . ARG A 1 106 ? 1.907 12.680 -5.537 1.00 94.81 106 ARG A O 1
ATOM 851 N N . TYR A 1 107 ? 1.971 11.848 -3.453 1.00 95.81 107 TYR A N 1
ATOM 852 C CA . TYR A 1 107 ? 3.324 12.319 -3.136 1.00 95.81 107 TYR A CA 1
ATOM 853 C C . TYR A 1 107 ? 4.283 11.175 -2.798 1.00 95.81 107 TYR A C 1
ATOM 855 O O . TYR A 1 107 ? 4.908 11.156 -1.738 1.00 95.81 107 TYR A O 1
ATOM 863 N N . ILE A 1 108 ? 4.458 10.233 -3.725 1.00 96.06 108 ILE A N 1
ATOM 864 C CA . ILE A 1 108 ? 5.211 8.994 -3.467 1.00 96.06 108 ILE A CA 1
ATOM 865 C C . ILE A 1 108 ? 6.644 9.246 -2.983 1.00 96.06 108 ILE A C 1
ATOM 867 O O . ILE A 1 108 ? 7.058 8.692 -1.970 1.00 96.06 108 ILE A O 1
ATOM 871 N N . VAL A 1 109 ? 7.409 10.105 -3.662 1.00 95.12 109 VAL A N 1
ATOM 872 C CA . VAL A 1 109 ? 8.820 10.330 -3.299 1.00 95.12 109 VAL A CA 1
ATOM 873 C C . VAL A 1 109 ? 8.950 11.102 -1.987 1.00 95.12 109 VAL A C 1
ATOM 875 O O . VAL A 1 109 ? 9.772 10.749 -1.147 1.00 95.12 109 VAL A O 1
ATOM 878 N N . LYS A 1 110 ? 8.143 12.155 -1.811 1.00 96.25 110 LYS A N 1
ATOM 879 C CA . LYS A 1 110 ? 8.268 13.104 -0.692 1.00 96.25 110 LYS A CA 1
ATOM 880 C C . LYS A 1 110 ? 7.542 12.652 0.579 1.00 96.25 110 LYS A C 1
ATOM 882 O O . LYS A 1 110 ? 7.922 13.088 1.658 1.00 96.25 110 LYS A O 1
ATOM 887 N N . LYS A 1 111 ? 6.521 11.798 0.453 1.00 97.62 111 LYS A N 1
ATOM 888 C CA . LYS A 1 111 ? 5.687 11.311 1.561 1.00 97.62 111 LYS A CA 1
ATOM 889 C C . LYS A 1 111 ? 5.863 9.804 1.743 1.00 97.62 111 LYS A C 1
ATOM 891 O O . LYS A 1 111 ? 6.467 9.382 2.721 1.00 97.62 111 LYS A O 1
ATOM 896 N N . LEU A 1 112 ? 5.427 8.986 0.783 1.00 98.25 112 LEU A N 1
ATOM 897 C CA . LEU A 1 112 ? 5.371 7.524 0.949 1.00 98.25 112 LEU A CA 1
ATOM 898 C C . LEU A 1 112 ? 6.741 6.879 1.168 1.00 98.25 112 LEU A C 1
ATOM 900 O O . LEU A 1 112 ? 6.935 6.160 2.142 1.00 98.25 112 LEU A O 1
ATOM 904 N N . TYR A 1 113 ? 7.714 7.145 0.298 1.00 98.31 113 TYR A N 1
ATOM 905 C CA . TYR A 1 113 ? 9.049 6.564 0.436 1.00 98.31 113 TYR A CA 1
ATOM 906 C C . TYR A 1 113 ? 9.791 7.090 1.659 1.00 98.31 113 TYR A C 1
ATOM 908 O O . TYR A 1 113 ? 10.560 6.341 2.253 1.00 98.31 113 TYR A O 1
ATOM 916 N N . VAL A 1 114 ? 9.565 8.349 2.046 1.00 98.25 114 VAL A N 1
ATOM 917 C CA . VAL A 1 114 ? 10.119 8.913 3.285 1.00 98.25 114 VAL A CA 1
ATOM 918 C C . VAL A 1 114 ? 9.541 8.186 4.497 1.00 98.25 114 VAL A C 1
ATOM 920 O O . VAL A 1 114 ? 10.294 7.799 5.384 1.00 98.25 114 VAL A O 1
ATOM 923 N N . GLU A 1 115 ? 8.235 7.934 4.515 1.00 98.44 115 GLU A N 1
ATOM 924 C CA . GLU A 1 115 ? 7.573 7.280 5.642 1.00 98.44 115 GLU A CA 1
ATOM 925 C C . GLU A 1 115 ? 7.954 5.801 5.763 1.00 98.44 115 GLU A C 1
ATOM 927 O O . GLU A 1 115 ? 8.366 5.342 6.827 1.00 98.44 115 GLU A O 1
ATOM 932 N N . VAL A 1 116 ? 7.958 5.065 4.648 1.00 98.38 116 VAL A N 1
ATOM 933 C CA . VAL A 1 116 ? 8.458 3.681 4.616 1.00 98.38 116 VAL A CA 1
ATOM 934 C C . VAL A 1 116 ? 9.927 3.625 5.040 1.00 98.38 116 VAL A C 1
ATOM 936 O O . VAL A 1 116 ? 10.329 2.712 5.759 1.00 98.38 116 VAL A O 1
ATOM 939 N N . ALA A 1 117 ? 10.739 4.605 4.637 1.00 98.38 117 ALA A N 1
ATOM 940 C CA . ALA A 1 117 ? 12.140 4.658 5.029 1.00 98.38 117 ALA A CA 1
ATOM 941 C C . ALA A 1 117 ? 12.320 4.842 6.541 1.00 98.38 117 ALA A C 1
ATOM 943 O O . ALA A 1 117 ? 13.166 4.161 7.119 1.00 98.38 117 ALA A O 1
ATOM 944 N N . LYS A 1 118 ? 11.503 5.685 7.186 1.00 98.31 118 LYS A N 1
ATOM 945 C CA . LYS A 1 118 ? 11.503 5.839 8.649 1.00 98.31 118 LYS A CA 1
ATOM 946 C C . LYS A 1 118 ? 11.130 4.533 9.349 1.00 98.31 118 LYS A C 1
ATOM 948 O O . LYS A 1 118 ? 11.872 4.085 10.216 1.00 98.31 118 LYS A O 1
ATOM 953 N N . ILE A 1 119 ? 10.033 3.893 8.930 1.00 97.81 119 ILE A N 1
ATOM 954 C CA . ILE A 1 119 ? 9.537 2.639 9.530 1.00 97.81 119 ILE A CA 1
ATOM 955 C C . ILE A 1 119 ? 10.593 1.528 9.456 1.00 97.81 119 ILE A C 1
ATOM 957 O O . ILE A 1 119 ? 10.759 0.754 10.395 1.00 97.81 119 ILE A O 1
ATOM 961 N N . HIS A 1 120 ? 11.324 1.449 8.342 1.00 97.44 120 HIS A N 1
ATOM 962 C CA . HIS A 1 120 ? 12.319 0.399 8.096 1.00 97.44 120 HIS A CA 1
ATOM 963 C C . HIS A 1 120 ? 13.763 0.829 8.377 1.00 97.44 120 HIS A C 1
ATOM 965 O O . HIS A 1 120 ? 14.687 0.121 7.974 1.00 97.44 120 HIS A O 1
ATOM 971 N N . ASN A 1 121 ? 13.965 1.977 9.032 1.00 97.62 121 ASN A N 1
ATOM 972 C CA . ASN A 1 121 ? 15.277 2.547 9.349 1.00 97.62 121 ASN A CA 1
ATOM 973 C C . ASN A 1 121 ? 16.257 2.528 8.152 1.00 97.62 121 ASN A C 1
ATOM 975 O O . ASN A 1 121 ? 17.351 1.961 8.198 1.00 97.62 121 ASN A O 1
ATOM 979 N N . THR A 1 122 ? 15.826 3.096 7.027 1.00 98.12 122 THR A N 1
ATOM 980 C CA . THR A 1 122 ? 16.562 3.119 5.754 1.00 98.12 122 THR A CA 1
ATOM 981 C C . THR A 1 122 ? 16.422 4.490 5.075 1.00 98.12 122 THR A C 1
ATOM 983 O O . THR A 1 122 ? 16.020 5.461 5.706 1.00 98.12 122 THR A O 1
ATOM 986 N N . THR A 1 123 ? 16.777 4.611 3.792 1.00 98.31 123 THR A N 1
ATOM 987 C CA . THR A 1 123 ? 16.609 5.853 3.014 1.00 98.31 123 THR A CA 1
ATOM 988 C C . THR A 1 123 ? 15.525 5.709 1.952 1.00 98.31 123 THR A C 1
ATOM 990 O O . THR A 1 123 ? 15.324 4.625 1.401 1.00 98.31 123 THR A O 1
ATOM 993 N N . SER A 1 124 ? 14.851 6.810 1.609 1.00 97.75 124 SER A N 1
ATOM 994 C CA . SER A 1 124 ? 13.802 6.825 0.577 1.00 97.75 124 SER A CA 1
ATOM 995 C C . SER A 1 124 ? 14.306 6.304 -0.776 1.00 97.75 124 SER A C 1
ATOM 997 O O . SER A 1 124 ? 13.604 5.551 -1.448 1.00 97.75 124 SER A O 1
ATOM 999 N N . SER A 1 125 ? 15.558 6.598 -1.142 1.00 98.00 125 SER A N 1
ATOM 1000 C CA . SER A 1 125 ? 16.191 6.065 -2.356 1.00 98.00 125 SER A CA 1
ATOM 1001 C C . SER A 1 125 ? 16.390 4.544 -2.310 1.00 98.00 125 SER A C 1
ATOM 1003 O O . SER A 1 125 ? 16.222 3.867 -3.323 1.00 98.00 125 SER A O 1
ATOM 1005 N N . LYS A 1 126 ? 16.731 3.973 -1.143 1.00 97.94 126 LYS A N 1
ATOM 1006 C CA . LYS A 1 126 ? 16.827 2.511 -0.973 1.00 97.94 126 LYS A CA 1
ATOM 1007 C C . LYS A 1 126 ? 15.451 1.853 -1.058 1.00 97.94 126 LYS A C 1
ATOM 1009 O O . LYS A 1 126 ? 15.346 0.775 -1.641 1.00 97.94 126 LYS A O 1
ATOM 1014 N N . VAL A 1 127 ? 14.417 2.506 -0.519 1.00 98.38 127 VAL A N 1
ATOM 1015 C CA . VAL A 1 127 ? 13.023 2.056 -0.636 1.00 98.38 127 VAL A CA 1
ATOM 1016 C C . VAL A 1 127 ? 12.605 1.993 -2.102 1.00 98.38 127 VAL A C 1
ATOM 1018 O O . VAL A 1 127 ? 12.209 0.925 -2.564 1.00 98.38 127 VAL A O 1
ATOM 1021 N N . GLU A 1 128 ? 12.765 3.089 -2.848 1.00 98.19 128 GLU A N 1
ATOM 1022 C CA . GLU A 1 128 ? 12.438 3.151 -4.279 1.00 98.19 128 GLU A CA 1
ATOM 1023 C C . GLU A 1 128 ? 13.135 2.031 -5.056 1.00 98.19 128 GLU A C 1
ATOM 1025 O O . GLU A 1 128 ? 12.476 1.239 -5.732 1.00 98.19 128 GLU A O 1
ATOM 1030 N N . ARG A 1 129 ? 14.459 1.909 -4.901 1.00 97.75 129 ARG A N 1
ATOM 1031 C CA . ARG A 1 129 ? 15.246 0.939 -5.665 1.00 97.75 129 ARG A CA 1
ATOM 1032 C C . ARG A 1 129 ? 14.834 -0.496 -5.362 1.00 97.75 129 ARG A C 1
ATOM 1034 O O . ARG A 1 129 ? 14.744 -1.316 -6.276 1.00 97.75 129 ARG A O 1
ATOM 1041 N N . ALA A 1 130 ? 14.597 -0.815 -4.092 1.00 98.00 130 ALA A N 1
ATOM 1042 C CA . ALA A 1 130 ? 14.167 -2.145 -3.678 1.00 98.00 130 ALA A CA 1
ATOM 1043 C C . ALA A 1 130 ? 12.768 -2.493 -4.209 1.00 98.00 130 ALA A C 1
ATOM 1045 O O . ALA A 1 130 ? 12.568 -3.617 -4.671 1.00 98.00 130 ALA A O 1
ATOM 1046 N N . ILE A 1 131 ? 11.828 -1.539 -4.202 1.00 97.75 131 ILE A N 1
ATOM 1047 C CA . ILE A 1 131 ? 10.502 -1.714 -4.812 1.00 97.75 131 ILE A CA 1
ATOM 1048 C C . ILE A 1 131 ? 10.650 -1.951 -6.316 1.00 97.75 131 ILE A C 1
ATOM 1050 O O . ILE A 1 131 ? 10.132 -2.943 -6.823 1.00 97.75 131 ILE A O 1
ATOM 1054 N N . ARG A 1 132 ? 11.427 -1.119 -7.016 1.00 96.94 132 ARG A N 1
ATOM 1055 C CA . ARG A 1 132 ? 11.659 -1.258 -8.459 1.00 96.94 132 ARG A CA 1
ATOM 1056 C C . ARG A 1 132 ? 12.225 -2.615 -8.829 1.00 96.94 132 ARG A C 1
ATOM 1058 O O . ARG A 1 132 ? 11.717 -3.278 -9.725 1.00 96.94 132 ARG A O 1
ATOM 1065 N N . THR A 1 133 ? 13.236 -3.055 -8.090 1.00 95.31 133 THR A N 1
ATOM 1066 C CA . THR A 1 133 ? 13.889 -4.346 -8.333 1.00 95.31 133 THR A CA 1
ATOM 1067 C C . THR A 1 133 ? 12.904 -5.502 -8.129 1.00 95.31 133 THR A C 1
ATOM 1069 O O . THR A 1 133 ? 12.903 -6.457 -8.901 1.00 95.31 133 THR A O 1
ATOM 1072 N N . ALA A 1 134 ? 12.023 -5.408 -7.126 1.00 95.44 134 ALA A N 1
ATOM 1073 C CA . ALA A 1 134 ? 10.980 -6.401 -6.890 1.00 95.44 134 ALA A CA 1
ATOM 1074 C C . ALA A 1 134 ? 9.915 -6.416 -8.002 1.00 95.44 134 ALA A C 1
ATOM 1076 O O . ALA A 1 134 ? 9.530 -7.494 -8.450 1.00 95.44 134 ALA A O 1
ATOM 1077 N N . VAL A 1 135 ? 9.477 -5.248 -8.479 1.00 93.06 135 VAL A N 1
ATOM 1078 C CA . VAL A 1 135 ? 8.510 -5.129 -9.585 1.00 93.06 135 VAL A CA 1
ATOM 1079 C C . VAL A 1 135 ? 9.104 -5.664 -10.887 1.00 93.06 135 VAL A C 1
ATOM 1081 O O . VAL A 1 135 ? 8.479 -6.485 -11.554 1.00 93.06 135 VAL A O 1
ATOM 1084 N N . GLU A 1 136 ? 10.335 -5.278 -11.225 1.00 92.00 136 GLU A N 1
ATOM 1085 C CA . GLU A 1 136 ? 11.040 -5.790 -12.404 1.00 92.00 136 GLU A CA 1
ATOM 1086 C C . GLU A 1 136 ? 11.185 -7.318 -12.359 1.00 92.00 136 GLU A C 1
ATOM 1088 O O . GLU A 1 136 ? 10.932 -7.989 -13.361 1.00 92.00 136 GLU A O 1
ATOM 1093 N N . ALA A 1 137 ? 11.548 -7.882 -11.202 1.00 90.75 137 ALA A N 1
ATOM 1094 C CA . ALA A 1 137 ? 11.656 -9.328 -11.025 1.00 90.75 137 ALA A CA 1
ATOM 1095 C C . ALA A 1 137 ? 10.302 -10.035 -11.200 1.00 90.75 137 ALA A C 1
ATOM 1097 O O . ALA A 1 137 ? 10.236 -11.056 -11.886 1.00 90.75 137 ALA A O 1
ATOM 1098 N N . ALA A 1 138 ? 9.221 -9.475 -10.646 1.00 91.44 138 ALA A N 1
ATOM 1099 C CA . ALA A 1 138 ? 7.876 -10.029 -10.789 1.00 91.44 138 ALA A CA 1
ATOM 1100 C C . ALA A 1 138 ? 7.399 -10.010 -12.247 1.00 91.44 138 ALA A C 1
ATOM 1102 O O . ALA A 1 138 ? 6.813 -10.978 -12.719 1.00 91.44 138 ALA A O 1
ATOM 1103 N N . TRP A 1 139 ? 7.675 -8.934 -12.986 1.00 89.19 139 TRP A N 1
ATOM 1104 C CA . TRP A 1 139 ? 7.250 -8.827 -14.383 1.00 89.19 139 TRP A CA 1
ATOM 1105 C C . TRP A 1 139 ? 8.065 -9.698 -15.337 1.00 89.19 139 TRP A C 1
ATOM 1107 O O . TRP A 1 139 ? 7.524 -10.155 -16.340 1.00 89.19 139 TRP A O 1
ATOM 1117 N N . LYS A 1 140 ? 9.345 -9.938 -15.037 1.00 87.44 140 LYS A N 1
ATOM 1118 C CA . LYS A 1 140 ? 10.204 -10.801 -15.859 1.00 87.44 140 LYS A CA 1
ATOM 1119 C C . LYS A 1 140 ? 9.991 -12.287 -15.572 1.00 87.44 140 LYS A C 1
ATOM 1121 O O . LYS A 1 140 ? 9.902 -13.070 -16.508 1.00 87.44 140 LYS A O 1
ATOM 1126 N N . ASN A 1 141 ? 9.908 -12.660 -14.294 1.00 87.19 141 ASN A N 1
ATOM 1127 C CA . ASN A 1 141 ? 9.993 -14.058 -13.853 1.00 87.19 141 ASN A CA 1
ATOM 1128 C C . ASN A 1 141 ? 8.811 -14.509 -12.978 1.00 87.19 141 ASN A C 1
ATOM 1130 O O . ASN A 1 141 ? 8.785 -15.652 -12.526 1.00 87.19 141 ASN A O 1
ATOM 1134 N N . GLY A 1 142 ? 7.872 -13.617 -12.668 1.00 86.06 142 GLY A N 1
ATOM 1135 C CA . GLY A 1 142 ? 6.738 -13.914 -11.799 1.00 86.06 142 GLY A CA 1
ATOM 1136 C C . GLY A 1 142 ? 5.601 -14.643 -12.512 1.00 86.06 142 GLY A C 1
ATOM 1137 O O . GLY A 1 142 ? 5.725 -15.153 -13.625 1.00 86.06 142 GLY A O 1
ATOM 1138 N N . ASN A 1 143 ? 4.441 -14.693 -11.859 1.00 87.50 143 ASN A N 1
ATOM 1139 C CA . ASN A 1 143 ? 3.281 -15.401 -12.391 1.00 87.50 143 ASN A CA 1
ATOM 1140 C C . ASN A 1 143 ? 2.579 -14.560 -13.468 1.00 87.50 143 ASN A C 1
ATOM 1142 O O . ASN A 1 143 ? 1.623 -13.831 -13.189 1.00 87.50 143 ASN A O 1
ATOM 1146 N N . THR A 1 144 ? 3.026 -14.686 -14.718 1.00 85.00 144 THR A N 1
ATOM 1147 C CA . THR A 1 144 ? 2.493 -13.935 -15.866 1.00 85.00 144 THR A CA 1
ATOM 1148 C C . THR A 1 144 ? 0.981 -14.107 -16.023 1.00 85.00 144 THR A C 1
ATOM 1150 O O . THR A 1 144 ? 0.273 -13.148 -16.321 1.00 85.00 144 THR A O 1
ATOM 1153 N N . ARG A 1 145 ? 0.443 -15.307 -15.758 1.00 86.31 145 ARG A N 1
ATOM 1154 C CA . ARG A 1 145 ? -1.006 -15.563 -15.809 1.00 86.31 145 ARG A CA 1
ATOM 1155 C C . ARG A 1 145 ? -1.756 -14.736 -14.764 1.00 86.31 145 ARG A C 1
ATOM 1157 O O . ARG A 1 145 ? -2.805 -14.170 -15.077 1.00 86.31 145 ARG A O 1
ATOM 1164 N N . TYR A 1 146 ? -1.232 -14.658 -13.542 1.00 88.00 146 TYR A N 1
ATOM 1165 C CA . TYR A 1 146 ? -1.817 -13.853 -12.473 1.00 88.00 146 TYR A CA 1
ATOM 1166 C C . TYR A 1 146 ? -1.709 -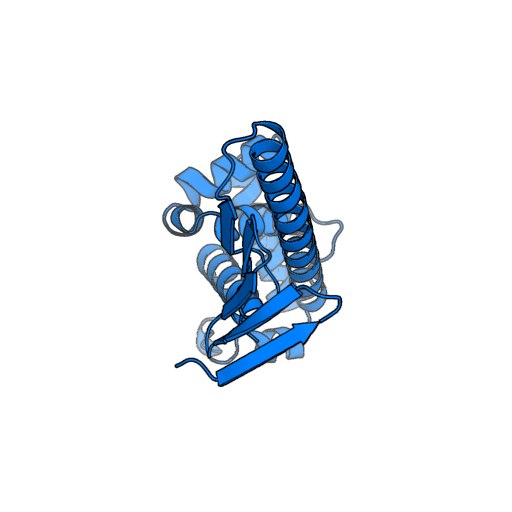12.357 -12.768 1.00 88.00 146 TYR A C 1
ATOM 1168 O O . TYR A 1 146 ? -2.714 -11.654 -12.684 1.00 88.00 146 TYR A O 1
ATOM 1176 N N . LEU A 1 147 ? -0.530 -11.885 -13.180 1.00 86.06 147 LEU A N 1
ATOM 1177 C CA . LEU A 1 147 ? -0.297 -10.489 -13.559 1.00 86.06 147 LEU A CA 1
ATOM 1178 C C . LEU A 1 147 ? -1.241 -10.049 -14.682 1.00 86.06 147 LEU A C 1
ATOM 1180 O O . LEU A 1 147 ? -1.912 -9.027 -14.555 1.00 86.06 147 LEU A O 1
ATOM 1184 N N . ASN A 1 148 ? -1.396 -10.874 -15.719 1.00 82.44 148 ASN A N 1
ATOM 1185 C CA . ASN A 1 148 ? -2.359 -10.628 -16.785 1.00 82.44 148 ASN A CA 1
ATOM 1186 C C . ASN A 1 148 ? -3.794 -10.609 -16.246 1.00 82.44 148 ASN A C 1
ATOM 1188 O O . ASN A 1 148 ? -4.537 -9.673 -16.510 1.00 82.44 148 ASN A O 1
ATOM 1192 N N . LYS A 1 149 ? -4.215 -11.582 -15.431 1.00 84.56 149 LYS A N 1
ATOM 1193 C CA . LYS A 1 149 ? -5.573 -11.566 -14.855 1.00 84.56 149 LYS A CA 1
ATOM 1194 C C . LYS A 1 149 ? -5.842 -10.303 -14.025 1.00 84.56 149 LYS A C 1
ATOM 1196 O O . LYS A 1 149 ? -6.954 -9.783 -14.050 1.00 84.56 149 LYS A O 1
ATOM 1201 N N . MET A 1 150 ? -4.840 -9.830 -13.293 1.00 80.31 150 MET A N 1
ATOM 1202 C CA . MET A 1 150 ? -4.955 -8.686 -12.394 1.00 80.31 150 MET A CA 1
ATOM 1203 C C . MET A 1 150 ? -4.932 -7.341 -13.121 1.00 80.31 150 MET A C 1
ATOM 1205 O O . MET A 1 150 ? -5.650 -6.430 -12.709 1.00 80.31 150 MET A O 1
ATOM 1209 N N . PHE A 1 151 ? -4.136 -7.214 -14.185 1.00 77.50 151 PHE A N 1
ATOM 1210 C CA . PHE A 1 151 ? -3.751 -5.914 -14.739 1.00 77.50 151 PHE A CA 1
ATOM 1211 C C . PHE A 1 151 ? -3.937 -5.761 -16.256 1.00 77.50 151 PHE A C 1
ATOM 1213 O O . PHE A 1 151 ? -3.645 -4.694 -16.789 1.00 77.50 151 PHE A O 1
ATOM 1220 N N . ARG A 1 152 ? -4.453 -6.774 -16.967 1.00 68.00 152 ARG A N 1
ATOM 1221 C CA . ARG A 1 152 ? -4.573 -6.790 -18.444 1.00 68.00 152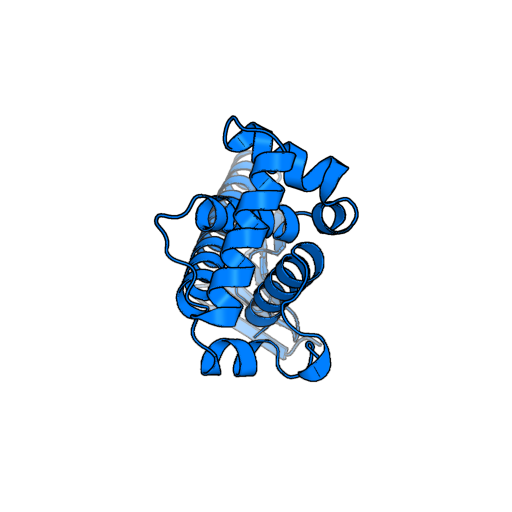 ARG A CA 1
ATOM 1222 C C . ARG A 1 152 ? -5.392 -5.650 -19.058 1.00 68.00 152 ARG A C 1
ATOM 1224 O O . ARG A 1 152 ? -5.190 -5.352 -20.224 1.00 68.00 152 ARG A O 1
ATOM 1231 N N . TYR A 1 153 ? -6.284 -5.005 -18.307 1.00 60.38 153 TYR A N 1
ATOM 1232 C CA . TYR A 1 153 ? -7.017 -3.823 -18.791 1.00 60.38 153 TYR A CA 1
ATOM 1233 C C . TYR A 1 153 ? -6.321 -2.494 -18.466 1.00 60.38 153 TYR A C 1
ATOM 1235 O O . TYR A 1 153 ? -6.746 -1.445 -18.933 1.00 60.38 153 TYR A O 1
ATOM 1243 N N . THR A 1 154 ? -5.267 -2.529 -17.652 1.00 59.53 154 THR A N 1
ATOM 1244 C CA . THR A 1 154 ? -4.592 -1.341 -17.111 1.00 59.53 154 THR A CA 1
ATOM 1245 C C . THR A 1 154 ? -3.177 -1.181 -17.673 1.00 59.53 154 THR A C 1
ATOM 1247 O O . THR A 1 154 ? -2.662 -0.068 -17.731 1.00 59.53 154 THR A O 1
ATOM 1250 N N . ILE A 1 155 ? -2.549 -2.268 -18.132 1.00 61.00 155 ILE A N 1
ATOM 1251 C CA . ILE A 1 155 ? -1.200 -2.260 -18.711 1.00 61.00 155 ILE A CA 1
ATOM 1252 C C . ILE A 1 155 ? -1.319 -2.552 -20.199 1.00 61.00 155 ILE A C 1
ATOM 1254 O O . ILE A 1 155 ? -1.734 -3.641 -20.586 1.00 61.00 155 ILE A O 1
ATOM 1258 N N . ASN A 1 156 ? -0.941 -1.581 -21.032 1.00 59.56 156 ASN A N 1
ATOM 1259 C CA . ASN A 1 156 ? -0.716 -1.842 -22.449 1.00 59.56 156 ASN A CA 1
ATOM 1260 C C . ASN A 1 156 ? 0.472 -2.827 -22.558 1.00 59.56 156 ASN A C 1
ATOM 1262 O O . ASN A 1 156 ? 1.551 -2.481 -22.068 1.00 59.56 156 ASN A O 1
ATOM 1266 N N . PRO A 1 157 ? 0.310 -4.016 -23.174 1.00 54.00 157 PRO A N 1
ATOM 1267 C CA . PRO A 1 157 ? 1.392 -4.985 -23.366 1.00 54.00 157 PRO A CA 1
ATOM 1268 C C . PRO A 1 157 ? 2.642 -4.391 -24.032 1.00 54.00 157 PRO A C 1
ATOM 1270 O O . PRO A 1 157 ? 3.752 -4.836 -23.760 1.00 54.00 157 PRO A O 1
ATOM 1273 N N . GLU A 1 158 ? 2.474 -3.346 -24.846 1.00 55.97 158 GLU A N 1
ATOM 1274 C CA . GLU A 1 158 ? 3.562 -2.639 -25.529 1.00 55.97 158 GLU A CA 1
ATOM 1275 C C . GLU A 1 158 ? 4.367 -1.705 -24.606 1.00 55.97 158 GLU A C 1
ATOM 1277 O O . GLU A 1 158 ? 5.466 -1.290 -24.959 1.00 55.97 158 GLU A O 1
ATOM 1282 N N . LYS A 1 159 ? 3.853 -1.366 -23.412 1.00 62.88 159 LYS A N 1
ATOM 1283 C CA . LYS A 1 159 ? 4.482 -0.406 -22.481 1.00 62.88 159 LYS A CA 1
ATOM 1284 C C . LYS A 1 159 ? 5.483 -1.025 -21.493 1.00 62.88 159 LYS A C 1
ATOM 1286 O O . LYS A 1 159 ? 6.127 -0.279 -20.760 1.00 62.88 159 LYS A O 1
ATOM 1291 N N . GLY A 1 160 ? 5.658 -2.348 -21.478 1.00 76.75 160 GLY A N 1
ATOM 1292 C CA . GLY A 1 160 ? 6.673 -3.014 -20.649 1.00 76.75 160 GLY A CA 1
ATOM 1293 C C . GLY A 1 160 ? 6.374 -3.042 -19.139 1.00 76.75 160 GLY A C 1
ATOM 1294 O O . GLY A 1 160 ? 5.219 -3.031 -18.713 1.00 76.75 160 GLY A O 1
ATOM 1295 N N . VAL A 1 161 ? 7.430 -3.155 -18.320 1.00 85.88 161 VAL A N 1
ATOM 1296 C CA . VAL A 1 161 ? 7.360 -3.218 -16.843 1.00 85.88 161 VAL A CA 1
ATOM 1297 C C . VAL A 1 161 ? 6.782 -1.904 -16.286 1.00 85.88 161 VAL A C 1
ATOM 1299 O O . VAL A 1 161 ? 7.278 -0.840 -16.656 1.00 85.88 161 VAL A O 1
ATOM 1302 N N . PRO A 1 162 ? 5.773 -1.928 -15.390 1.00 89.62 162 PRO A N 1
ATOM 1303 C CA . PRO A 1 162 ? 5.202 -0.708 -14.827 1.00 89.62 162 PRO A CA 1
ATOM 1304 C C . PRO A 1 162 ? 6.207 0.017 -13.927 1.00 89.62 162 PRO A C 1
ATOM 1306 O O . PRO A 1 162 ? 7.041 -0.601 -13.265 1.00 89.62 162 PRO A O 1
ATOM 1309 N N . THR A 1 163 ? 6.076 1.340 -13.835 1.00 91.88 163 THR A N 1
ATOM 1310 C CA . THR A 1 163 ? 6.818 2.119 -12.833 1.00 91.88 163 THR A CA 1
ATOM 1311 C C . THR A 1 163 ? 6.334 1.775 -11.422 1.00 91.88 163 THR A C 1
ATOM 1313 O O . THR A 1 163 ? 5.187 1.364 -11.237 1.00 91.88 163 THR A O 1
ATOM 1316 N N . ASN A 1 164 ? 7.163 2.007 -10.400 1.00 94.62 164 ASN A N 1
ATOM 1317 C CA . ASN A 1 164 ? 6.776 1.760 -9.003 1.00 94.62 164 ASN A CA 1
ATOM 1318 C C . ASN A 1 164 ? 5.467 2.460 -8.630 1.00 94.62 164 ASN A C 1
ATOM 1320 O O . ASN A 1 164 ? 4.619 1.872 -7.968 1.00 94.62 164 ASN A O 1
ATOM 1324 N N . SER A 1 165 ? 5.288 3.705 -9.076 1.00 93.69 165 SER A N 1
ATOM 1325 C CA . SER A 1 165 ? 4.089 4.491 -8.791 1.00 93.69 165 SER A CA 1
ATOM 1326 C C . SER A 1 165 ? 2.838 3.889 -9.419 1.00 93.69 165 SER A C 1
ATOM 1328 O O . SER A 1 165 ? 1.814 3.773 -8.749 1.00 93.69 165 SER A O 1
ATOM 1330 N N . GLN A 1 166 ? 2.931 3.450 -10.677 1.00 92.06 166 GLN A N 1
ATOM 1331 C CA . GLN A 1 166 ? 1.838 2.742 -11.346 1.00 92.06 166 GLN A CA 1
ATOM 1332 C C . GLN A 1 166 ? 1.535 1.427 -10.631 1.00 92.06 166 GLN A C 1
ATOM 1334 O O . GLN A 1 166 ? 0.388 1.173 -10.286 1.00 92.06 166 GLN A O 1
ATOM 1339 N N . PHE A 1 167 ? 2.564 0.631 -10.341 1.00 93.31 167 PHE A N 1
ATOM 1340 C CA . PHE A 1 167 ? 2.421 -0.643 -9.647 1.00 93.31 167 PHE A CA 1
ATOM 1341 C C . PHE A 1 167 ? 1.721 -0.498 -8.287 1.00 93.31 167 PHE A C 1
ATOM 1343 O O . PHE A 1 167 ? 0.746 -1.201 -8.025 1.00 93.31 167 PHE A O 1
ATOM 1350 N N . LEU A 1 168 ? 2.188 0.423 -7.437 1.00 95.50 168 LEU A N 1
ATOM 1351 C CA . LEU A 1 168 ? 1.617 0.647 -6.107 1.00 95.50 168 LEU A CA 1
ATOM 1352 C C . LEU A 1 168 ? 0.166 1.125 -6.195 1.00 95.50 168 LEU A C 1
ATOM 1354 O O . LEU A 1 168 ? -0.682 0.583 -5.492 1.00 95.50 168 LEU A O 1
ATOM 1358 N N . SER A 1 169 ? -0.130 2.069 -7.095 1.00 93.81 169 SER A N 1
ATOM 1359 C CA . SER A 1 169 ? -1.496 2.575 -7.287 1.00 93.81 169 SER A CA 1
ATOM 1360 C C . SER A 1 169 ? -2.438 1.457 -7.732 1.00 93.81 169 SER A C 1
ATOM 1362 O O . SER A 1 169 ? -3.467 1.214 -7.111 1.00 93.81 169 SER A O 1
ATOM 1364 N N . MET A 1 170 ? -2.026 0.676 -8.733 1.00 91.50 170 MET A N 1
ATOM 1365 C CA . MET A 1 170 ? -2.812 -0.445 -9.245 1.00 91.50 170 MET A CA 1
ATOM 1366 C C . MET A 1 170 ? -3.049 -1.531 -8.193 1.00 91.50 170 MET A C 1
ATOM 1368 O O . MET A 1 170 ? -4.109 -2.154 -8.174 1.00 91.50 170 MET A O 1
ATOM 1372 N N . LEU A 1 171 ? -2.068 -1.792 -7.327 1.00 92.50 171 LEU A N 1
ATOM 1373 C CA . LEU A 1 171 ? -2.209 -2.765 -6.251 1.00 92.50 171 LEU A CA 1
ATOM 1374 C C . LEU A 1 171 ? -3.193 -2.271 -5.179 1.00 92.50 171 LEU A C 1
ATOM 1376 O O . LEU A 1 171 ? -4.089 -3.028 -4.802 1.00 92.50 171 LEU A O 1
ATOM 1380 N N . VAL A 1 172 ? -3.076 -1.012 -4.746 1.00 93.75 172 VAL A N 1
ATOM 1381 C CA . VAL A 1 172 ? -4.007 -0.381 -3.792 1.00 93.75 172 VAL A CA 1
ATOM 1382 C C . VAL A 1 172 ? -5.435 -0.405 -4.337 1.00 93.75 172 VAL A C 1
ATOM 1384 O O . VAL A 1 172 ? -6.336 -0.900 -3.656 1.00 93.75 172 VAL A O 1
ATOM 1387 N N . ASP A 1 173 ? -5.636 0.011 -5.589 1.00 90.88 173 ASP A N 1
ATOM 1388 C CA . ASP A 1 173 ? -6.947 0.005 -6.245 1.00 90.88 173 ASP A CA 1
ATOM 1389 C C . ASP A 1 173 ? -7.565 -1.395 -6.265 1.00 90.88 173 ASP A C 1
ATOM 1391 O O . ASP A 1 173 ? -8.752 -1.575 -5.987 1.00 90.88 173 ASP A O 1
ATOM 1395 N N . LYS A 1 174 ? -6.762 -2.426 -6.554 1.00 87.81 174 LYS A N 1
ATOM 1396 C CA . LYS A 1 174 ? -7.246 -3.812 -6.591 1.00 87.81 174 LYS A CA 1
ATOM 1397 C C . LYS A 1 174 ? -7.653 -4.337 -5.224 1.00 87.81 174 LYS A C 1
ATOM 1399 O O . LYS A 1 174 ? -8.612 -5.106 -5.141 1.00 87.81 174 LYS A O 1
ATOM 1404 N N . ILE A 1 175 ? -6.949 -3.938 -4.171 1.00 88.94 175 ILE A N 1
ATOM 1405 C CA . ILE A 1 175 ? -7.298 -4.311 -2.800 1.00 88.94 175 ILE A CA 1
ATOM 1406 C C . ILE A 1 175 ? -8.595 -3.613 -2.385 1.00 88.94 175 ILE A C 1
ATOM 1408 O O . ILE A 1 175 ? -9.494 -4.286 -1.884 1.00 88.94 175 ILE A O 1
ATOM 1412 N N . LYS A 1 176 ? -8.740 -2.313 -2.680 1.00 86.81 176 LYS A N 1
ATOM 1413 C CA . LYS A 1 176 ? -9.976 -1.558 -2.416 1.00 86.81 176 LYS A CA 1
ATOM 1414 C C . LYS A 1 176 ? -11.179 -2.142 -3.161 1.00 86.81 176 LYS A C 1
ATOM 1416 O O . LYS A 1 176 ? -12.221 -2.359 -2.553 1.00 86.81 176 LYS A O 1
ATOM 1421 N N . GLN A 1 177 ? -11.024 -2.490 -4.442 1.00 83.25 177 GLN A N 1
ATOM 1422 C CA . GLN A 1 177 ? -12.091 -3.102 -5.248 1.00 83.25 177 GLN A CA 1
ATOM 1423 C C . GLN A 1 177 ? -12.568 -4.448 -4.684 1.00 83.25 177 GLN A C 1
ATOM 1425 O O . GLN A 1 177 ? -13.767 -4.707 -4.661 1.00 83.25 177 GLN A O 1
ATOM 1430 N N . ARG A 1 178 ? -11.656 -5.311 -4.213 1.00 70.44 178 ARG A N 1
ATOM 1431 C CA . ARG A 1 178 ? -12.026 -6.631 -3.670 1.00 70.44 178 ARG A CA 1
ATOM 1432 C C . ARG A 1 178 ? -12.714 -6.586 -2.314 1.00 70.44 178 ARG A C 1
ATOM 1434 O O . ARG A 1 178 ? -13.317 -7.580 -1.943 1.00 70.44 178 ARG A O 1
ATOM 1441 N N . GLN A 1 179 ? -12.617 -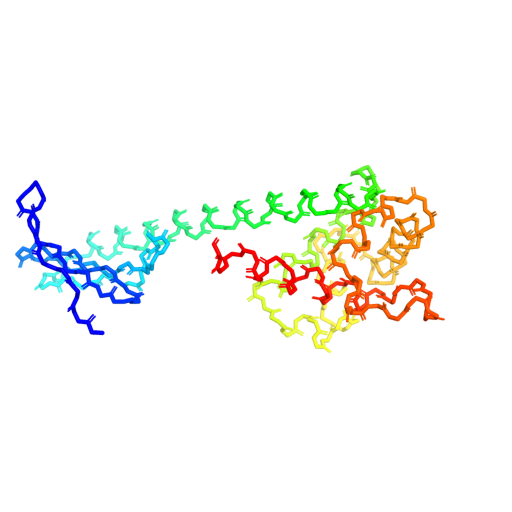5.483 -1.582 1.00 55.50 179 GLN A N 1
ATOM 1442 C CA . GLN A 1 179 ? -13.365 -5.323 -0.341 1.00 55.50 179 GLN A CA 1
ATOM 1443 C C . GLN A 1 179 ? -14.834 -4.973 -0.603 1.00 55.50 179 GLN A C 1
ATOM 1445 O O . GLN A 1 179 ? -15.614 -5.056 0.330 1.00 55.50 179 GLN A O 1
ATOM 1450 N N . ILE A 1 180 ? -15.224 -4.549 -1.814 1.00 43.12 180 ILE A N 1
ATOM 1451 C CA . ILE A 1 180 ? -16.593 -4.094 -2.149 1.00 43.12 180 ILE A CA 1
ATOM 1452 C C . ILE A 1 180 ? -17.461 -5.235 -2.726 1.00 43.12 180 ILE A C 1
ATOM 1454 O O . ILE A 1 180 ? -18.590 -4.996 -3.137 1.00 43.12 180 ILE A O 1
ATOM 1458 N N . VAL A 1 181 ? -16.974 -6.480 -2.728 1.00 31.23 181 VAL A N 1
ATOM 1459 C CA . VAL A 1 181 ? -17.701 -7.650 -3.254 1.00 31.23 181 VAL A CA 1
ATOM 1460 C C . VAL A 1 181 ? -17.834 -8.720 -2.188 1.00 31.23 181 VAL A C 1
ATOM 1462 O O . VAL A 1 181 ? -16.807 -8.984 -1.524 1.00 31.23 181 VAL A O 1
#

Foldseek 3Di:
DWDDWDDDPNWIWTDDPFWIWIDDPFKIWIAGPVRHTPDIDGPDPDPVVVVVVVVSNVVSVVVVLVVLLVLLLVLLVQLPQDPPFPLSVLLSQLLSVCLVPVVCLVVVQPRRLPVSCVVVVHHSVVSQVSVQVSQLCSQVPNDPVSCCVQDVVPDDPVPGGDHSSSVSVSSSVSSVVVVVD